Protein AF-A0A6J5ZTM0-F1 (afdb_monomer_lite)

Secondary structure (DSSP, 8-state):
-TTTTSS-HHHHHHHHHHHH--SS-HHHHHHHH-HHHHHHHHHHHHHHHT-GGGS--

Structure (mmCIF, N/CA/C/O backbone):
data_AF-A0A6J5ZTM0-F1
#
_entry.id   AF-A0A6J5ZTM0-F1
#
loop_
_atom_site.group_PDB
_atom_site.id
_atom_site.type_symbol
_atom_site.label_atom_id
_atom_site.label_alt_id
_atom_site.label_comp_id
_atom_site.label_asym_id
_atom_site.label_entity_id
_atom_site.label_seq_id
_atom_site.pdbx_PDB_ins_code
_atom_site.Cartn_x
_atom_site.Cartn_y
_atom_site.Cartn_z
_atom_site.occupancy
_atom_site.B_iso_or_equiv
_atom_site.auth_seq_id
_atom_site.auth_comp_id
_atom_site.auth_asym_id
_atom_site.auth_atom_id
_atom_site.pdbx_PDB_model_num
ATOM 1 N N . MET A 1 1 ? -8.596 -3.286 -1.198 1.00 89.06 1 MET A N 1
ATOM 2 C CA . MET A 1 1 ? -8.903 -3.405 0.246 1.00 89.06 1 MET A CA 1
ATOM 3 C C . MET A 1 1 ? -9.304 -2.049 0.808 1.00 89.06 1 MET A C 1
ATOM 5 O O . MET A 1 1 ? -10.471 -1.895 1.138 1.00 89.06 1 MET A O 1
ATOM 9 N N . TYR A 1 2 ? -8.406 -1.057 0.815 1.00 94.44 2 TYR A N 1
ATOM 10 C CA . TYR A 1 2 ? -8.758 0.311 1.213 1.00 94.44 2 TYR A 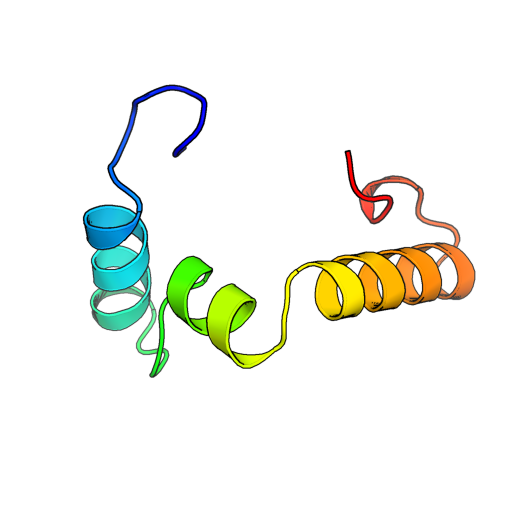CA 1
ATOM 11 C C . TYR A 1 2 ? -9.675 1.014 0.196 1.00 94.44 2 TYR A C 1
ATOM 13 O O . TYR A 1 2 ? -10.797 1.365 0.535 1.00 94.44 2 TYR A O 1
ATOM 21 N N . GLU A 1 3 ? -9.264 1.120 -1.075 1.00 93.75 3 GLU A N 1
ATOM 22 C CA . GLU A 1 3 ? -10.047 1.821 -2.119 1.00 93.75 3 GLU A CA 1
ATOM 23 C C . GLU A 1 3 ? -11.444 1.229 -2.354 1.00 93.75 3 GLU A C 1
ATOM 25 O O . GLU A 1 3 ? -12.386 1.939 -2.684 1.00 93.75 3 GLU A O 1
ATOM 30 N N . SER A 1 4 ? -11.594 -0.082 -2.151 1.00 95.56 4 SER A N 1
ATOM 31 C CA . SER A 1 4 ? -12.878 -0.781 -2.246 1.00 95.56 4 SER A CA 1
ATOM 32 C C . SER A 1 4 ? -13.768 -0.596 -1.008 1.00 95.56 4 SER A C 1
ATOM 34 O O . SER A 1 4 ? -14.830 -1.206 -0.942 1.00 95.56 4 SER A O 1
ATOM 36 N N . GLY A 1 5 ? -13.318 0.156 0.002 1.00 94.19 5 GLY A N 1
ATOM 37 C CA . GLY A 1 5 ? -14.029 0.384 1.263 1.00 94.19 5 GLY A CA 1
ATOM 38 C C . GLY A 1 5 ? -14.149 -0.847 2.165 1.00 94.19 5 GLY A C 1
ATOM 39 O O . GLY A 1 5 ? -14.988 -0.862 3.058 1.00 94.19 5 GLY A O 1
ATOM 40 N N . TYR A 1 6 ? -13.349 -1.895 1.935 1.00 96.69 6 TYR A N 1
ATOM 41 C CA . TYR A 1 6 ? -13.455 -3.155 2.684 1.00 96.69 6 TYR A CA 1
ATOM 42 C C . TYR A 1 6 ? -12.892 -3.040 4.107 1.00 96.69 6 TYR A C 1
ATOM 44 O O . TYR A 1 6 ? -13.394 -3.683 5.022 1.00 96.69 6 TYR A O 1
ATOM 52 N N . ALA A 1 7 ? -11.843 -2.237 4.286 1.00 97.12 7 ALA A N 1
ATOM 53 C CA . ALA A 1 7 ? -11.198 -2.004 5.573 1.00 97.12 7 ALA A CA 1
ATOM 54 C C . ALA A 1 7 ? -10.573 -0.603 5.603 1.00 97.12 7 ALA A C 1
ATOM 56 O O . ALA A 1 7 ? -10.157 -0.086 4.559 1.00 97.12 7 ALA A O 1
ATOM 57 N N . SER A 1 8 ? -10.495 -0.002 6.792 1.00 97.81 8 SER A N 1
ATOM 58 C CA . SER A 1 8 ? -9.751 1.243 6.997 1.00 97.81 8 SER A CA 1
ATOM 59 C C . SER A 1 8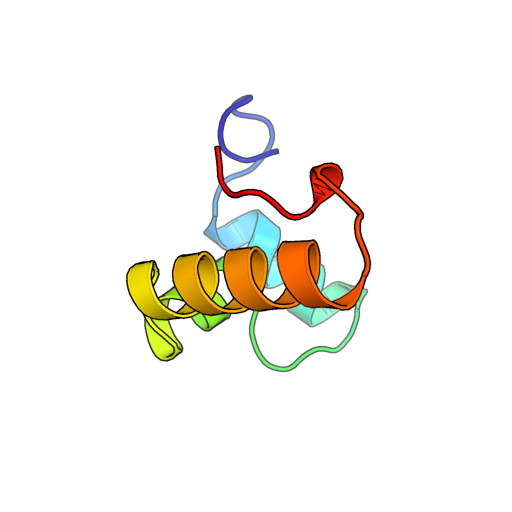 ? -8.238 0.999 6.892 1.00 97.81 8 SER A C 1
ATOM 61 O O . SER A 1 8 ? -7.777 -0.138 6.997 1.00 97.81 8 SER A O 1
ATOM 63 N N . THR A 1 9 ? -7.441 2.054 6.700 1.00 97.06 9 THR A N 1
ATOM 64 C CA . THR A 1 9 ? -5.970 1.938 6.729 1.00 97.06 9 THR A CA 1
ATOM 65 C C . THR A 1 9 ? -5.476 1.396 8.073 1.00 97.06 9 THR A C 1
ATOM 67 O O . THR A 1 9 ? -4.602 0.538 8.100 1.00 97.06 9 THR A O 1
ATOM 70 N N . GLN A 1 10 ? -6.106 1.821 9.172 1.00 97.25 10 GLN A N 1
ATOM 71 C CA . GLN A 1 10 ? -5.791 1.389 10.535 1.00 97.25 10 GLN A CA 1
ATOM 72 C C . GLN A 1 10 ? -6.061 -0.107 10.741 1.00 97.25 10 GLN A C 1
ATOM 74 O O . GLN A 1 10 ? -5.229 -0.804 11.316 1.00 97.25 10 GLN A O 1
ATOM 79 N N . ASP A 1 11 ? -7.190 -0.616 10.236 1.00 97.94 11 ASP A N 1
ATOM 80 C CA . ASP A 1 11 ? -7.519 -2.045 10.323 1.00 97.94 11 ASP A CA 1
ATOM 81 C C . ASP A 1 11 ? -6.569 -2.895 9.477 1.00 97.94 11 ASP A C 1
ATOM 83 O O . ASP A 1 11 ? -6.193 -3.997 9.879 1.00 97.94 11 ASP A O 1
ATOM 87 N N . ILE A 1 12 ? -6.168 -2.391 8.305 1.00 98.00 12 ILE A N 1
ATOM 88 C CA . ILE A 1 12 ? -5.210 -3.077 7.433 1.00 98.00 12 ILE A CA 1
ATOM 89 C C . ILE A 1 12 ? -3.845 -3.157 8.117 1.00 98.00 12 ILE A C 1
ATOM 91 O O . ILE A 1 12 ? -3.261 -4.241 8.177 1.00 98.00 12 ILE A O 1
ATOM 95 N N . ASP A 1 13 ? -3.358 -2.048 8.671 1.00 97.88 13 ASP A N 1
ATOM 96 C CA . ASP A 1 13 ? -2.073 -2.021 9.363 1.00 97.88 13 ASP A CA 1
ATOM 97 C C . ASP A 1 13 ? -2.082 -2.921 10.598 1.00 97.88 13 ASP A C 1
ATOM 99 O O . ASP A 1 13 ? -1.199 -3.766 10.747 1.00 97.88 13 ASP A O 1
ATOM 103 N N . ALA A 1 14 ? -3.127 -2.839 11.427 1.00 97.56 14 ALA A N 1
ATOM 104 C CA . ALA A 1 14 ? -3.288 -3.713 12.584 1.00 97.56 14 ALA A CA 1
ATOM 105 C C . ALA A 1 14 ? -3.358 -5.194 12.183 1.00 97.56 14 ALA A C 1
ATOM 107 O O . ALA A 1 14 ? -2.718 -6.035 12.815 1.00 97.56 14 ALA A O 1
ATOM 108 N N . GLY A 1 15 ? -4.092 -5.523 11.117 1.00 97.50 15 GLY A N 1
ATOM 109 C CA . GLY A 1 15 ? -4.192 -6.886 10.600 1.00 97.50 15 GLY A CA 1
ATOM 110 C C . GLY A 1 15 ? -2.841 -7.445 10.153 1.00 97.50 15 GLY A C 1
ATOM 111 O O . GLY A 1 15 ? -2.529 -8.601 10.438 1.00 97.50 15 GLY A O 1
ATOM 112 N N . MET A 1 16 ? -2.007 -6.627 9.513 1.00 97.56 16 MET A N 1
ATOM 113 C CA . MET A 1 16 ? -0.668 -7.038 9.091 1.00 97.56 16 MET A CA 1
ATOM 114 C C . MET A 1 16 ? 0.299 -7.145 10.273 1.00 97.56 16 MET A C 1
ATOM 116 O O . MET A 1 16 ? 1.011 -8.143 10.379 1.00 97.56 16 MET A O 1
ATOM 120 N N . THR A 1 17 ? 0.286 -6.187 11.198 1.00 97.38 17 THR A N 1
ATOM 121 C CA . THR A 1 17 ? 1.149 -6.212 12.386 1.00 97.38 17 THR A CA 1
ATOM 122 C C . THR A 1 17 ? 0.827 -7.401 13.287 1.00 97.38 17 THR A C 1
ATOM 124 O O . THR A 1 17 ? 1.713 -8.175 13.646 1.00 97.38 17 THR A O 1
ATOM 127 N N . LEU A 1 18 ? -0.451 -7.607 13.612 1.00 97.00 18 LEU A N 1
ATOM 128 C CA . LEU A 1 18 ? -0.883 -8.680 14.511 1.00 97.00 18 LEU A CA 1
ATOM 129 C C . LEU A 1 18 ? -0.914 -10.047 13.819 1.00 97.00 18 LEU A C 1
ATOM 131 O O . LEU A 1 18 ? -0.594 -11.055 14.443 1.00 97.00 18 LEU A O 1
ATOM 135 N N . GLY A 1 19 ? -1.307 -10.092 12.545 1.00 97.06 19 GLY A N 1
ATOM 136 C CA . GLY A 1 19 ? -1.458 -11.338 11.794 1.00 97.06 19 GLY A CA 1
ATOM 137 C C . GLY A 1 19 ? -0.155 -11.854 11.188 1.00 97.06 19 GLY A C 1
ATOM 138 O O 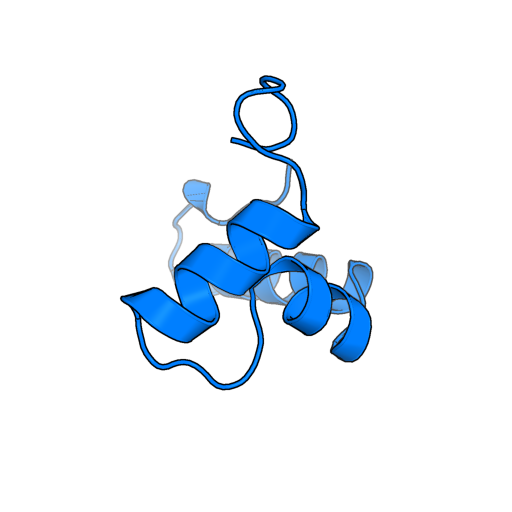. GLY A 1 19 ? 0.113 -13.051 11.254 1.00 97.06 19 GLY A O 1
ATOM 139 N N . CYS A 1 20 ? 0.665 -10.971 10.607 1.00 95.56 20 CYS A N 1
ATOM 140 C CA . CYS A 1 20 ? 1.931 -11.342 9.960 1.00 95.56 20 CYS A CA 1
ATOM 141 C C . CYS A 1 20 ? 3.159 -11.125 10.858 1.00 95.56 20 CYS A C 1
ATOM 143 O O . CYS A 1 20 ? 4.252 -11.552 10.490 1.00 95.56 20 CYS A O 1
ATOM 145 N N . GLY A 1 21 ? 3.006 -10.468 12.015 1.00 94.75 21 GLY A N 1
ATOM 146 C CA . GLY A 1 21 ? 4.097 -10.226 12.965 1.00 94.75 21 GLY A CA 1
ATOM 147 C C . GLY A 1 21 ? 5.128 -9.196 12.494 1.00 94.75 21 GLY A C 1
ATOM 148 O O . GLY A 1 21 ? 6.252 -9.189 12.996 1.00 94.75 21 GLY A O 1
ATOM 149 N N . ILE A 1 22 ? 4.781 -8.355 11.514 1.00 94.50 22 ILE A N 1
ATOM 150 C CA . ILE A 1 22 ? 5.651 -7.267 11.049 1.00 94.50 22 ILE A CA 1
ATOM 151 C C . ILE A 1 22 ? 5.500 -6.036 11.956 1.00 94.50 22 ILE A C 1
ATOM 153 O O . ILE A 1 22 ? 4.418 -5.811 12.484 1.00 94.50 22 ILE A O 1
ATOM 157 N N . PRO A 1 23 ? 6.560 -5.239 12.176 1.00 93.94 23 PRO A N 1
ATOM 158 C CA . PRO A 1 23 ? 6.539 -4.168 13.177 1.00 93.94 23 PRO A CA 1
ATOM 159 C C . PRO A 1 23 ? 5.624 -2.989 12.819 1.00 93.94 23 PRO A C 1
ATOM 161 O O . PRO A 1 23 ? 5.084 -2.365 13.726 1.00 93.94 23 PRO A O 1
ATOM 164 N N . HIS A 1 24 ? 5.444 -2.703 11.528 1.00 95.25 24 HIS A N 1
ATOM 165 C CA . HIS A 1 24 ? 4.565 -1.644 11.034 1.00 95.25 24 HIS A CA 1
ATOM 166 C C . HIS A 1 24 ? 3.743 -2.180 9.866 1.00 95.25 24 HIS A C 1
ATOM 168 O O . HIS A 1 24 ? 4.231 -2.990 9.066 1.00 95.25 24 HIS A O 1
ATOM 174 N N . GLY A 1 25 ? 2.500 -1.724 9.775 1.00 96.75 25 GLY A N 1
ATOM 175 C CA . GLY A 1 25 ? 1.617 -2.072 8.674 1.00 96.75 25 GLY A CA 1
ATOM 176 C C . GLY A 1 25 ? 1.986 -1.337 7.383 1.00 96.75 25 GLY A C 1
ATOM 177 O O . GLY A 1 25 ? 2.736 -0.364 7.414 1.00 96.75 25 GLY A O 1
ATOM 178 N N . PRO A 1 26 ? 1.487 -1.790 6.223 1.00 96.81 26 PRO A N 1
ATOM 179 C CA . PRO A 1 26 ? 1.867 -1.238 4.926 1.00 96.81 26 PRO A CA 1
ATOM 180 C C . PRO A 1 26 ? 1.627 0.272 4.772 1.00 96.81 26 PRO A C 1
ATOM 182 O O . PRO A 1 26 ? 2.413 0.913 4.076 1.00 96.81 26 PRO A O 1
ATOM 185 N N . PHE A 1 27 ? 0.587 0.860 5.372 1.00 97.50 27 PHE A N 1
ATOM 186 C CA . PHE A 1 27 ? 0.336 2.301 5.239 1.00 97.50 27 PHE A CA 1
ATOM 187 C C . PHE A 1 27 ? 1.313 3.124 6.080 1.00 97.50 27 PHE A C 1
ATOM 189 O O . PHE A 1 27 ? 1.960 4.016 5.534 1.00 97.50 27 PHE A O 1
ATOM 196 N N . GLU A 1 28 ? 1.502 2.778 7.353 1.00 97.44 28 GLU A N 1
ATOM 197 C CA . GLU A 1 28 ? 2.531 3.382 8.216 1.00 97.44 28 GLU A CA 1
ATOM 198 C C . GLU A 1 28 ? 3.942 3.284 7.600 1.00 97.44 28 GLU A C 1
ATOM 200 O O . GLU A 1 28 ? 4.760 4.205 7.638 1.00 97.44 28 GLU A O 1
ATOM 205 N N . GLU A 1 29 ? 4.220 2.152 6.972 1.00 96.62 29 GLU A N 1
ATOM 206 C CA . GLU A 1 29 ? 5.476 1.830 6.310 1.00 96.62 29 GLU A CA 1
ATOM 207 C C . GLU A 1 29 ? 5.690 2.709 5.055 1.00 96.62 29 GLU A C 1
ATOM 209 O O . GLU A 1 29 ? 6.775 3.266 4.858 1.00 96.62 29 GLU A O 1
ATOM 214 N N . ILE A 1 30 ? 4.634 2.952 4.266 1.00 96.94 30 ILE A N 1
ATOM 215 C CA . ILE A 1 30 ? 4.641 3.919 3.154 1.00 96.94 30 ILE A CA 1
ATOM 216 C C . ILE A 1 30 ? 4.819 5.357 3.653 1.00 96.94 30 ILE A C 1
ATOM 218 O O . ILE A 1 30 ? 5.555 6.112 3.021 1.00 96.94 30 ILE A O 1
ATOM 222 N N . GLU A 1 31 ? 4.181 5.760 4.754 1.00 97.12 31 GLU A N 1
ATOM 223 C CA . GLU A 1 31 ? 4.343 7.108 5.321 1.00 97.12 31 GLU A CA 1
ATOM 224 C C . GLU A 1 31 ? 5.784 7.365 5.763 1.00 97.12 31 GLU A C 1
ATOM 226 O O . GLU A 1 31 ? 6.339 8.432 5.495 1.00 97.12 31 GLU A O 1
ATOM 231 N N . ARG A 1 32 ? 6.423 6.364 6.374 1.00 97.12 32 ARG A N 1
ATOM 232 C CA . ARG A 1 32 ? 7.806 6.474 6.842 1.00 97.12 32 ARG A CA 1
ATOM 233 C C . ARG A 1 32 ? 8.819 6.579 5.704 1.00 97.12 32 ARG A C 1
ATOM 235 O O . ARG A 1 32 ? 9.799 7.310 5.824 1.00 97.12 32 ARG A O 1
ATOM 242 N N . VAL A 1 33 ? 8.612 5.824 4.627 1.00 96.88 33 VAL A N 1
ATOM 243 C CA . VAL A 1 33 ? 9.490 5.841 3.443 1.00 96.88 33 VAL A CA 1
ATOM 244 C C . VAL A 1 33 ? 9.173 7.035 2.533 1.00 96.88 33 VAL A C 1
ATOM 246 O O . VAL A 1 33 ? 10.062 7.617 1.918 1.00 96.88 33 VAL A O 1
ATOM 249 N N . GLY A 1 34 ? 7.906 7.427 2.458 1.00 97.50 34 GLY A N 1
ATOM 250 C CA . GLY A 1 34 ? 7.386 8.426 1.535 1.00 97.50 34 GLY A CA 1
ATOM 251 C C . GLY A 1 34 ? 6.881 7.802 0.231 1.00 97.50 34 GLY A C 1
ATOM 252 O O . GLY A 1 34 ? 7.584 7.052 -0.453 1.00 97.50 34 GLY A O 1
ATOM 253 N N . ILE A 1 35 ? 5.656 8.169 -0.158 1.00 96.62 35 ILE A N 1
ATOM 254 C CA . ILE A 1 35 ? 4.952 7.586 -1.312 1.00 96.62 35 ILE A CA 1
ATOM 255 C C . ILE A 1 35 ? 5.728 7.710 -2.632 1.00 96.62 35 ILE A C 1
ATOM 257 O O . ILE A 1 35 ? 5.758 6.767 -3.422 1.00 96.62 35 ILE A O 1
ATOM 261 N N . GLU A 1 36 ? 6.408 8.832 -2.866 1.00 97.94 36 GLU A N 1
ATOM 262 C CA . GLU A 1 36 ? 7.181 9.035 -4.096 1.00 97.94 36 GLU A CA 1
ATOM 263 C C . GLU A 1 36 ? 8.410 8.123 -4.161 1.00 97.94 36 GLU A C 1
ATOM 265 O O . GLU A 1 36 ? 8.725 7.576 -5.220 1.00 97.94 36 GLU A O 1
ATOM 270 N N . GLN A 1 37 ? 9.066 7.874 -3.024 1.00 98.19 37 GLN A N 1
ATOM 271 C CA . GLN A 1 37 ? 10.181 6.933 -2.968 1.00 98.19 37 GLN A CA 1
ATOM 272 C C . GLN A 1 37 ? 9.700 5.496 -3.205 1.00 98.19 37 GLN A C 1
ATOM 274 O O . GLN A 1 37 ? 10.332 4.762 -3.968 1.00 98.19 37 GLN A O 1
ATOM 279 N N . VAL A 1 38 ? 8.558 5.106 -2.628 1.00 98.00 38 VAL A N 1
ATOM 280 C CA . VAL A 1 38 ? 7.934 3.794 -2.877 1.00 98.00 38 VAL A CA 1
ATOM 281 C C . VAL A 1 38 ? 7.622 3.618 -4.365 1.00 98.00 38 VAL A C 1
ATOM 283 O O . VAL A 1 38 ? 8.031 2.621 -4.964 1.00 98.00 38 VAL A O 1
ATOM 286 N N . LYS A 1 39 ? 6.980 4.609 -4.998 1.00 97.88 39 LYS A N 1
ATOM 287 C CA . LYS A 1 39 ? 6.682 4.591 -6.440 1.00 97.88 39 LYS A CA 1
ATOM 288 C C . LYS A 1 39 ? 7.943 4.483 -7.293 1.00 97.88 39 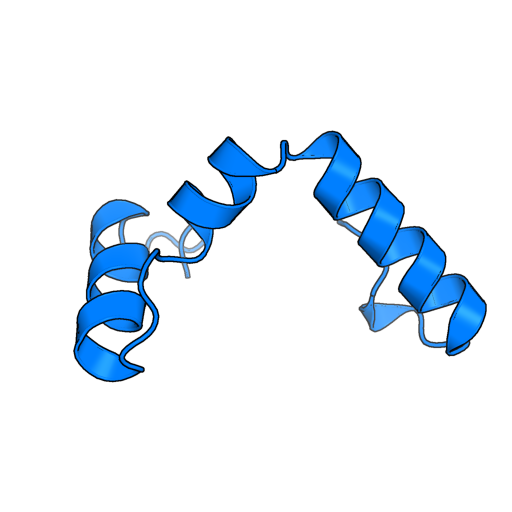LYS A C 1
ATOM 290 O O . LYS A 1 39 ? 7.977 3.701 -8.242 1.00 97.88 39 LYS A O 1
ATOM 295 N N . ASN A 1 40 ? 8.989 5.237 -6.963 1.00 98.31 40 ASN A N 1
ATOM 296 C CA . ASN A 1 40 ? 10.253 5.179 -7.691 1.00 98.31 40 ASN A CA 1
ATOM 297 C C . ASN A 1 40 ? 10.913 3.794 -7.585 1.00 98.31 40 ASN A C 1
ATOM 299 O O . ASN A 1 40 ? 11.339 3.231 -8.591 1.00 98.31 40 ASN A O 1
ATOM 303 N N . ASN A 1 41 ? 10.937 3.208 -6.387 1.00 97.94 41 ASN A N 1
ATOM 304 C CA . ASN A 1 41 ? 11.495 1.873 -6.168 1.00 97.94 41 ASN A CA 1
ATOM 305 C C . ASN A 1 41 ? 10.730 0.794 -6.945 1.00 97.94 41 ASN A C 1
ATOM 307 O O . ASN A 1 41 ? 11.343 -0.114 -7.504 1.00 97.94 41 ASN A O 1
ATOM 311 N N . LEU A 1 42 ? 9.405 0.917 -7.027 1.00 98.12 42 LEU A N 1
ATOM 312 C CA . LEU A 1 42 ? 8.547 0.039 -7.821 1.00 98.12 42 LEU A CA 1
ATOM 313 C C . LEU A 1 42 ? 8.838 0.138 -9.328 1.00 98.12 42 LEU A C 1
ATOM 315 O O . LEU A 1 42 ? 8.956 -0.888 -9.996 1.00 98.12 42 LEU A O 1
ATOM 319 N N . ARG A 1 43 ? 9.077 1.345 -9.859 1.00 98.12 43 ARG A N 1
ATOM 320 C CA . ARG A 1 43 ? 9.535 1.525 -11.252 1.00 98.12 43 ARG A CA 1
ATOM 321 C C . ARG A 1 43 ? 10.894 0.870 -11.498 1.00 98.12 43 ARG A C 1
ATOM 323 O O . ARG A 1 43 ? 11.043 0.128 -12.461 1.00 98.12 43 ARG A O 1
ATOM 330 N N . ILE A 1 44 ? 11.855 1.079 -10.595 1.00 98.31 44 ILE A N 1
ATOM 331 C CA . ILE A 1 44 ? 13.175 0.431 -10.673 1.00 98.31 44 ILE A CA 1
ATOM 332 C C . ILE A 1 44 ? 13.026 -1.097 -10.661 1.00 98.31 44 ILE A C 1
ATOM 334 O O . ILE A 1 44 ? 13.735 -1.798 -11.383 1.00 98.31 44 ILE A O 1
ATOM 338 N N . LEU A 1 45 ? 12.115 -1.636 -9.847 1.00 98.31 45 LEU A N 1
ATOM 339 C CA . LEU A 1 45 ? 11.847 -3.071 -9.797 1.00 98.31 45 LEU A CA 1
ATOM 340 C C . LEU A 1 45 ? 11.236 -3.587 -11.107 1.00 98.31 45 LEU A C 1
ATOM 342 O O . LEU A 1 45 ? 11.658 -4.644 -11.583 1.00 98.31 45 LEU A O 1
ATOM 346 N N . ALA A 1 46 ? 10.302 -2.845 -11.707 1.00 98.06 46 ALA A N 1
ATOM 347 C CA . ALA A 1 46 ? 9.735 -3.168 -13.016 1.00 98.06 46 ALA A CA 1
ATOM 348 C C . ALA A 1 46 ? 10.831 -3.242 -14.089 1.00 98.06 46 ALA A C 1
ATOM 350 O O . ALA A 1 46 ? 10.936 -4.250 -14.785 1.00 98.06 46 ALA A O 1
ATOM 351 N N . ASP A 1 47 ? 11.716 -2.243 -14.144 1.00 98.19 47 ASP A N 1
ATOM 352 C CA . ASP A 1 47 ? 12.821 -2.194 -15.109 1.00 98.19 47 ASP A CA 1
ATOM 353 C C . ASP A 1 47 ? 13.809 -3.354 -14.908 1.00 98.19 47 ASP A C 1
ATOM 355 O O . ASP A 1 47 ? 14.249 -3.987 -15.868 1.00 98.19 47 ASP A O 1
ATOM 359 N N . ARG A 1 48 ? 14.136 -3.683 -13.651 1.00 98.31 48 ARG A N 1
ATOM 360 C CA . ARG A 1 48 ? 15.075 -4.769 -13.314 1.00 98.31 48 ARG A CA 1
ATOM 361 C C . ARG A 1 48 ? 14.536 -6.160 -13.625 1.00 98.31 48 ARG A C 1
ATOM 363 O O . ARG A 1 48 ? 15.324 -7.065 -13.885 1.00 98.31 48 ARG A O 1
ATOM 370 N N . THR A 1 49 ? 13.227 -6.350 -13.513 1.00 98.12 49 THR A N 1
ATOM 371 C CA . THR A 1 49 ? 12.586 -7.665 -13.667 1.00 98.12 49 THR A CA 1
ATOM 372 C C . THR A 1 49 ? 11.928 -7.852 -15.031 1.00 98.12 49 THR A C 1
ATOM 374 O O . THR A 1 49 ? 11.603 -8.980 -15.388 1.00 98.12 49 THR A O 1
ATOM 377 N N . GLY A 1 50 ? 11.714 -6.770 -15.786 1.00 97.69 50 GLY A N 1
ATOM 378 C CA . GLY A 1 50 ? 10.898 -6.766 -17.000 1.00 97.69 50 GLY A CA 1
ATOM 379 C C . GLY A 1 50 ? 9.401 -6.974 -16.736 1.00 97.69 50 GLY A C 1
ATOM 380 O O . GLY A 1 50 ? 8.648 -7.186 -17.683 1.00 97.69 50 GLY A O 1
ATOM 381 N N . ASN A 1 51 ? 8.958 -6.945 -15.473 1.00 97.75 51 ASN A N 1
ATOM 382 C CA . ASN A 1 51 ? 7.570 -7.193 -15.099 1.00 97.75 51 ASN A CA 1
ATOM 383 C C . ASN A 1 51 ? 6.813 -5.876 -14.871 1.00 97.75 51 ASN A C 1
ATOM 385 O O . ASN A 1 51 ? 7.034 -5.172 -13.885 1.00 97.75 51 ASN A O 1
ATOM 389 N N . SER A 1 52 ? 5.871 -5.577 -15.766 1.00 96.50 52 SER A N 1
ATOM 390 C CA . SER A 1 52 ? 5.045 -4.368 -15.710 1.00 96.50 52 SER A CA 1
ATOM 391 C C . SER A 1 52 ? 4.044 -4.338 -14.552 1.00 96.50 52 SER A C 1
ATOM 393 O O . SER A 1 52 ? 3.532 -3.264 -14.251 1.00 96.50 52 SER A O 1
ATOM 395 N N . GLU A 1 53 ? 3.768 -5.463 -13.881 1.00 96.94 53 GLU A N 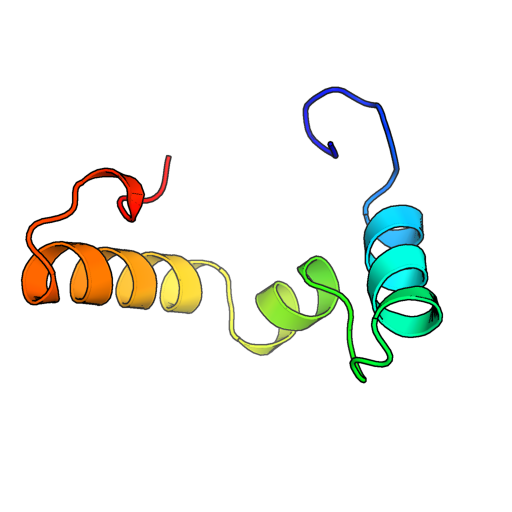1
ATOM 396 C CA . GLU A 1 53 ? 2.893 -5.496 -12.693 1.00 96.94 53 GLU A CA 1
ATOM 397 C C . GLU A 1 53 ? 3.444 -4.651 -11.536 1.00 96.94 53 GLU A C 1
ATOM 399 O O . GLU A 1 53 ? 2.683 -4.199 -10.686 1.00 96.94 53 GLU A O 1
ATOM 404 N N . PHE A 1 54 ? 4.754 -4.385 -11.517 1.00 96.75 54 PHE A N 1
ATOM 405 C CA . PHE A 1 54 ? 5.364 -3.500 -10.527 1.00 96.75 54 PHE A CA 1
ATOM 406 C C . PHE A 1 54 ? 5.208 -2.010 -10.853 1.00 96.75 54 PHE A C 1
ATOM 408 O O . PHE A 1 54 ? 5.629 -1.184 -10.053 1.00 96.75 54 PHE A O 1
ATOM 415 N N . LEU A 1 55 ? 4.627 -1.618 -11.993 1.00 95.50 55 LEU A N 1
ATOM 416 C CA . LEU A 1 55 ? 4.407 -0.201 -12.282 1.00 95.50 55 LEU A CA 1
ATOM 417 C C . LEU A 1 55 ? 3.320 0.377 -11.356 1.00 95.50 55 LEU A C 1
ATOM 419 O O . LEU A 1 55 ? 2.211 -0.163 -11.317 1.00 95.50 55 LEU A O 1
ATOM 423 N N . PRO A 1 56 ? 3.595 1.486 -10.638 1.00 92.75 56 PRO A N 1
ATOM 424 C CA . PRO A 1 56 ? 2.583 2.151 -9.821 1.00 92.75 56 PRO A CA 1
ATOM 425 C C . PRO A 1 56 ? 1.401 2.630 -10.673 1.00 92.75 56 PRO A C 1
ATOM 427 O O . PRO A 1 56 ? 1.616 3.135 -11.778 1.00 92.75 56 PRO A O 1
ATOM 430 N N . ARG A 1 57 ? 0.179 2.495 -10.146 1.00 86.06 57 ARG A N 1
ATOM 431 C CA . ARG A 1 57 ? -1.069 2.957 -10.773 1.00 86.06 57 ARG A CA 1
ATOM 432 C C . ARG A 1 57 ? -1.628 4.192 -10.077 1.00 86.06 57 ARG A C 1
ATOM 434 O O . ARG A 1 57 ? -1.285 4.397 -8.889 1.00 86.06 57 ARG A O 1
#

Organism: NCBI:txid449393

pLDDT: mean 96.59, std 2.18, range [86.06, 98.31]

Radius of gyration: 13.09 Å; chains: 1; bounding box: 29×20×32 Å

InterPro domains:
  IPR006108 3-hydroxyacyl-CoA dehydrogenase, C-terminal [PF00725] (1-54)
  IPR008927 6-phosphogluconate dehydrogenase-like, C-terminal domain superfamily [SSF48179] (1-52)
  IPR013328 6-phosphogluconate dehydrogenase, domain 2 [G3DSA:1.10.1040.10] (1-57)

Foldseek 3Di:
DCVVVPDPQVVQQCCCCVVVVDPTGPVVVCVVCDVV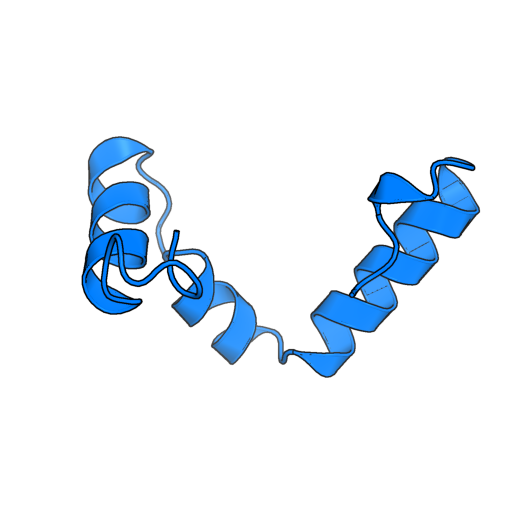NQQVVLVVVCVVVVPCVSHDD

Sequence (57 aa):
MYESGYASTQDIDAGMTLGCGIPHGPFEEIERVGIEQVKNNLRILADRTGNSEFLPR